Protein AF-A0A7V9NUH6-F1 (afdb_monomer_lite)

Sequence (126 aa):
MVGFDQQVVHYDRDPRFAGESKYSYRKLAQLAIDGVLSFSVVPLRLASLLGLLVSMAAALAVPVVVVLRLAGLYHLTGIASIHILVLVLGGMQLVCLGVIGEYVGRAYEETKRRLVYITLERSPNQ

Foldseek 3Di:
DPPDDDDDDDDDDDDDPDDDDPDDPVNVVVVVVCVCLVPDCVVLVVLVVVVVVVVVVCVVVVVVVVVCVVVVNDDPPCPVVVVVVCVVVVVSVVVSVVSVVVVVVVVVVVVVPPDPDDDDDDDPDD

pLDDT: mean 78.66, std 8.91, range [44.28, 90.75]

Structure (mmCIF, N/CA/C/O backbone):
data_AF-A0A7V9NUH6-F1
#
_entry.id   AF-A0A7V9NUH6-F1
#
loop_
_atom_site.group_PDB
_atom_site.id
_atom_site.type_symbol
_atom_site.label_atom_id
_atom_site.label_alt_id
_atom_site.label_comp_id
_atom_site.label_asym_id
_atom_site.label_entity_id
_atom_site.label_seq_id
_atom_site.pdbx_PDB_ins_code
_atom_site.Cartn_x
_atom_site.Cartn_y
_atom_site.Cartn_z
_atom_site.occupancy
_atom_site.B_iso_or_equiv
_atom_site.auth_seq_id
_atom_site.auth_comp_id
_atom_site.auth_asym_id
_atom_site.auth_atom_id
_atom_site.pdbx_PDB_model_num
ATOM 1 N N . MET A 1 1 ? -22.867 -5.543 12.077 1.00 48.78 1 MET A N 1
ATOM 2 C CA . MET A 1 1 ? -24.331 -5.394 12.251 1.00 48.78 1 MET A CA 1
ATOM 3 C C . MET A 1 1 ? -24.920 -6.775 12.450 1.00 48.78 1 MET A C 1
ATOM 5 O O . MET A 1 1 ? -24.526 -7.672 11.723 1.00 48.78 1 MET A O 1
ATOM 9 N N . VAL A 1 2 ? -25.797 -6.960 13.438 1.00 68.31 2 VAL A N 1
ATOM 10 C CA . VAL A 1 2 ? -26.335 -8.293 13.782 1.00 68.31 2 VAL A CA 1
ATOM 11 C C . VAL A 1 2 ? -27.558 -8.670 12.918 1.00 68.31 2 VAL A C 1
ATOM 13 O O . VAL A 1 2 ? -28.020 -9.797 12.967 1.00 68.31 2 VAL A O 1
ATOM 16 N N . GLY A 1 3 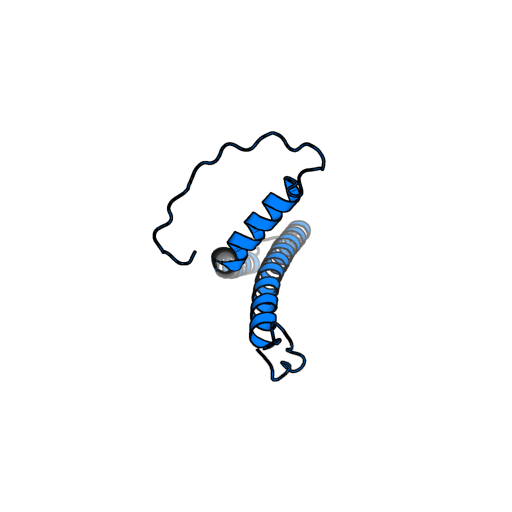? -28.048 -7.746 12.076 1.00 74.12 3 GLY A N 1
ATOM 17 C CA . GLY A 1 3 ? -29.052 -8.022 11.035 1.00 74.12 3 GLY A CA 1
ATOM 18 C C . GLY A 1 3 ? -30.504 -8.127 11.514 1.00 74.12 3 GLY A C 1
ATOM 19 O O . GLY A 1 3 ? -31.379 -8.406 10.706 1.00 74.12 3 GLY A O 1
ATOM 20 N N . PHE A 1 4 ? -30.767 -7.903 12.801 1.00 81.19 4 PHE A N 1
ATOM 21 C CA . PHE A 1 4 ? -32.120 -7.900 13.358 1.00 81.19 4 PHE A CA 1
ATOM 22 C C . PHE A 1 4 ? -32.909 -6.644 12.993 1.00 81.19 4 PHE A C 1
ATOM 24 O O . PHE A 1 4 ? -32.321 -5.605 12.688 1.00 81.19 4 PHE A O 1
ATOM 31 N N . ASP A 1 5 ? -34.235 -6.752 13.082 1.00 79.38 5 ASP A N 1
ATOM 32 C CA . ASP A 1 5 ? -35.145 -5.621 12.936 1.00 79.38 5 ASP A CA 1
ATOM 33 C C . ASP A 1 5 ? -34.875 -4.582 14.034 1.00 79.38 5 ASP A C 1
ATOM 35 O O . ASP A 1 5 ? -34.804 -4.911 15.223 1.00 79.38 5 ASP A O 1
ATOM 39 N N . GLN A 1 6 ? -34.642 -3.337 13.627 1.00 81.31 6 GLN A N 1
ATOM 40 C CA . GLN A 1 6 ? -34.294 -2.239 14.524 1.00 81.31 6 GLN A CA 1
ATOM 41 C C . GLN A 1 6 ? -35.353 -1.154 14.415 1.00 81.31 6 GLN A C 1
ATOM 43 O O . GLN A 1 6 ? -35.524 -0.546 13.361 1.00 81.31 6 GLN A O 1
ATOM 48 N N . GLN A 1 7 ? -36.005 -0.851 15.534 1.00 85.75 7 GLN A N 1
ATOM 49 C CA . GLN A 1 7 ? -36.915 0.280 15.629 1.00 85.75 7 GLN A CA 1
ATOM 50 C C . GLN A 1 7 ? -36.238 1.432 16.373 1.00 85.75 7 GLN A C 1
ATOM 52 O O . GLN A 1 7 ? -35.745 1.272 17.491 1.00 85.75 7 GLN A O 1
ATOM 57 N N . VAL A 1 8 ? -36.205 2.605 15.744 1.00 83.88 8 VAL A N 1
ATOM 58 C CA . VAL A 1 8 ? -35.651 3.822 16.344 1.00 83.88 8 VAL A CA 1
ATOM 59 C C . VAL A 1 8 ? -36.773 4.570 17.052 1.00 83.88 8 VAL A C 1
ATOM 61 O O . VAL A 1 8 ? -37.744 4.984 16.424 1.00 83.88 8 VAL A O 1
ATOM 64 N N . VAL A 1 9 ? -36.634 4.760 18.363 1.00 87.19 9 VAL A N 1
ATOM 65 C CA . VAL A 1 9 ? -37.542 5.608 19.141 1.00 87.19 9 VAL A CA 1
ATOM 66 C C . VAL A 1 9 ? -36.927 6.996 19.242 1.00 87.19 9 VAL A C 1
ATOM 68 O O . VAL A 1 9 ? -35.890 7.187 19.879 1.00 87.19 9 VAL A O 1
ATOM 71 N N . HIS A 1 10 ? -37.559 7.966 18.587 1.00 86.56 10 HIS A N 1
ATOM 72 C CA . HIS A 1 10 ? -37.154 9.360 18.683 1.00 86.56 10 HIS A CA 1
ATOM 73 C C . HIS A 1 10 ? -37.534 9.912 20.057 1.00 86.56 10 HIS A C 1
ATOM 75 O O . HIS A 1 10 ? -38.674 9.793 20.498 1.00 86.56 10 HIS A O 1
ATOM 81 N N . TYR A 1 11 ? -36.558 10.512 20.729 1.00 87.06 11 TYR A N 1
ATOM 82 C CA . TYR A 1 11 ? -36.738 11.183 22.006 1.00 87.06 11 TYR A CA 1
ATOM 83 C C . TYR A 1 11 ? -36.055 12.539 21.918 1.00 87.06 11 TYR A C 1
ATOM 85 O O . TYR A 1 11 ? -34.861 12.607 21.610 1.00 87.06 11 TYR A O 1
ATOM 93 N N . ASP A 1 12 ? -36.820 13.598 22.157 1.00 80.06 12 ASP A N 1
ATOM 94 C CA . ASP A 1 12 ? -36.276 14.944 22.231 1.00 80.06 12 ASP A CA 1
ATOM 95 C C . ASP A 1 12 ? -35.634 15.140 23.607 1.00 80.06 12 ASP A C 1
ATOM 97 O O . ASP A 1 12 ? -36.239 14.842 24.641 1.00 80.06 12 ASP A O 1
ATOM 101 N N . ARG A 1 13 ? -34.364 15.541 23.613 1.00 77.25 13 ARG A N 1
ATOM 102 C CA . ARG A 1 13 ? -33.559 15.682 24.830 1.00 77.25 13 ARG A CA 1
ATOM 103 C C . ARG A 1 13 ? -33.280 17.148 25.060 1.00 77.25 13 ARG A C 1
ATOM 105 O O . ARG A 1 13 ? -32.721 17.799 24.181 1.00 77.25 13 ARG A O 1
ATOM 112 N N . ASP A 1 14 ? -33.545 17.606 26.278 1.00 78.50 14 ASP A N 1
ATOM 113 C CA . ASP A 1 14 ? -33.171 18.952 26.685 1.00 78.50 14 ASP A CA 1
ATOM 114 C C . ASP A 1 14 ? -31.663 19.206 26.487 1.00 78.50 14 ASP A C 1
ATOM 116 O O . ASP A 1 14 ? -30.835 18.293 26.659 1.00 78.50 14 ASP A O 1
ATOM 120 N N . PRO A 1 15 ? -31.278 20.448 26.135 1.00 74.69 15 PRO A N 1
ATOM 121 C CA . PRO A 1 15 ? -29.882 20.841 26.025 1.00 74.69 15 PRO A CA 1
ATOM 122 C C . PRO A 1 15 ? -29.118 20.502 27.308 1.00 74.69 15 PRO A C 1
ATOM 124 O O . PRO A 1 15 ? -29.605 20.693 28.422 1.00 74.69 15 PRO A O 1
ATOM 127 N N . ARG A 1 16 ? -27.892 19.987 27.163 1.00 74.44 16 ARG A N 1
ATOM 128 C CA . ARG A 1 16 ? -27.082 19.577 28.319 1.00 74.44 16 ARG A CA 1
ATOM 129 C C . ARG A 1 16 ? -26.822 20.776 29.228 1.00 74.44 16 ARG A C 1
ATOM 131 O O . ARG A 1 16 ? -26.285 21.781 28.779 1.00 74.44 16 ARG A O 1
ATOM 138 N N . PHE A 1 17 ? -27.124 20.610 30.515 1.00 70.12 17 PHE A N 1
ATOM 139 C CA . PHE A 1 17 ? -26.928 21.638 31.541 1.00 70.12 17 PHE A CA 1
ATOM 140 C C . PHE A 1 17 ? -25.440 21.972 31.777 1.00 70.12 17 PHE A C 1
ATOM 142 O O . PHE A 1 17 ? -25.112 23.083 32.178 1.00 70.12 17 PHE A O 1
ATOM 149 N N . ALA A 1 18 ? -24.532 21.019 31.518 1.00 65.06 18 ALA A N 1
ATOM 150 C CA . ALA A 1 18 ? -23.081 21.201 31.580 1.00 65.06 18 ALA A CA 1
ATOM 151 C C . ALA A 1 18 ? -22.318 20.085 30.831 1.00 65.06 18 ALA A C 1
ATOM 153 O O . ALA A 1 18 ? -22.829 18.977 30.641 1.00 65.06 18 ALA A O 1
ATOM 154 N N . GLY A 1 19 ? -21.058 20.368 30.479 1.00 70.62 19 GLY A N 1
ATOM 155 C CA . GLY A 1 19 ? -20.088 19.413 29.932 1.00 70.62 19 GLY A CA 1
ATOM 156 C C . GLY A 1 19 ? -19.884 19.506 28.417 1.00 70.62 19 GLY A C 1
ATOM 157 O O . GLY A 1 19 ? -20.812 19.775 27.658 1.00 70.62 19 GLY A O 1
ATOM 158 N N . GLU A 1 20 ? -18.659 19.241 27.960 1.00 68.50 20 GLU A N 1
ATOM 159 C CA . GLU A 1 20 ? -18.345 19.216 26.530 1.00 68.50 20 GLU A CA 1
ATOM 160 C C . GLU A 1 20 ? -18.751 17.897 25.860 1.00 68.50 20 GLU A C 1
ATOM 162 O O . GLU A 1 20 ? -18.848 16.832 26.483 1.00 68.50 20 GLU A O 1
ATOM 167 N N . SER A 1 21 ? -18.987 17.949 24.547 1.00 68.19 21 SER A N 1
ATOM 168 C CA . SER A 1 21 ? -19.235 16.744 23.761 1.00 68.19 21 SER A CA 1
ATOM 169 C C . SER A 1 21 ? -18.055 15.776 23.867 1.00 68.19 21 SER A C 1
ATOM 171 O O . SER A 1 21 ? -16.955 16.055 23.398 1.00 68.19 21 SER A O 1
ATOM 173 N N . LYS A 1 22 ? -18.300 14.567 24.394 1.00 65.88 22 LYS A N 1
ATOM 174 C CA . LYS A 1 22 ? -17.324 13.463 24.332 1.00 65.88 22 LYS A CA 1
ATOM 175 C C . LYS A 1 22 ? -16.969 13.061 22.892 1.00 65.88 22 LYS A C 1
ATOM 177 O O . LYS A 1 22 ? -15.929 12.429 22.692 1.00 65.88 22 LYS A O 1
ATOM 182 N N . TYR A 1 23 ? -17.794 13.442 21.914 1.00 63.59 23 TYR A N 1
ATOM 183 C CA . TYR A 1 23 ? -17.609 13.197 20.488 1.00 63.59 23 TYR A CA 1
ATOM 184 C C . TYR A 1 23 ? -17.105 14.464 19.795 1.00 63.59 23 TYR A C 1
ATOM 186 O O . TYR A 1 23 ? -17.880 15.323 19.380 1.00 63.59 23 TYR A O 1
ATOM 194 N N . SER A 1 24 ? -15.783 14.566 19.682 1.00 79.56 24 SER A N 1
ATOM 195 C CA . SER A 1 24 ? -15.126 15.475 18.741 1.00 79.56 24 SER A CA 1
ATOM 196 C C . SER A 1 24 ? -15.221 14.892 17.328 1.00 79.56 24 SER A C 1
ATOM 198 O O . SER A 1 24 ? -15.178 13.670 17.169 1.00 79.56 24 SER A O 1
ATOM 200 N N . TYR A 1 25 ? -15.254 15.745 16.301 1.00 78.50 25 TYR A N 1
ATOM 201 C CA . TYR A 1 25 ? -15.155 15.328 14.896 1.00 78.50 25 TYR A CA 1
ATOM 202 C C . TYR A 1 25 ? -13.989 14.356 14.639 1.00 78.50 25 TYR A C 1
ATOM 204 O O . TYR A 1 25 ? -14.148 13.397 13.890 1.00 78.50 25 TYR A O 1
ATOM 212 N N . ARG A 1 26 ? -12.849 14.525 15.330 1.00 78.94 26 ARG A N 1
ATOM 213 C CA . ARG A 1 26 ? -11.708 13.592 15.239 1.00 78.94 26 ARG A CA 1
ATOM 214 C C . ARG A 1 26 ? -12.042 12.193 15.762 1.00 78.94 26 ARG A C 1
ATOM 216 O O . ARG A 1 26 ? -11.698 11.209 15.122 1.00 78.94 26 ARG A O 1
ATOM 223 N N . LYS A 1 27 ? -12.748 12.102 16.894 1.00 76.81 27 LYS A N 1
ATOM 224 C CA . LYS A 1 27 ? -13.175 10.819 17.479 1.00 76.81 27 LYS A CA 1
ATOM 225 C C . LYS A 1 27 ? -14.230 10.127 16.619 1.00 76.81 27 LYS A C 1
ATOM 227 O O . LYS A 1 27 ? -14.212 8.909 16.515 1.00 76.81 27 LYS A O 1
ATOM 232 N N . LEU A 1 28 ? -15.118 10.896 15.985 1.00 81.81 28 LEU A N 1
ATOM 233 C CA . LEU A 1 28 ? -16.096 10.365 15.032 1.00 81.81 28 LEU A CA 1
ATOM 234 C C . LEU A 1 28 ? -15.418 9.815 13.770 1.00 81.81 28 LEU A C 1
ATOM 236 O O . LEU A 1 28 ? -15.759 8.721 13.332 1.00 81.81 28 LEU A O 1
ATOM 240 N N . ALA A 1 29 ? -14.426 10.526 13.223 1.00 79.81 29 ALA A N 1
ATOM 241 C CA . ALA A 1 29 ? -13.650 10.047 12.078 1.00 79.81 29 ALA A CA 1
ATOM 242 C C . ALA A 1 29 ? -12.871 8.766 12.413 1.00 79.81 29 ALA A C 1
ATOM 244 O O . ALA A 1 29 ? -12.890 7.812 11.640 1.00 79.81 29 ALA A O 1
ATOM 245 N N . GLN A 1 30 ? -12.246 8.716 13.590 1.00 80.69 30 GLN A N 1
ATOM 246 C CA . GLN A 1 30 ? -11.530 7.531 14.057 1.00 80.69 30 GLN A CA 1
ATOM 247 C C . GLN A 1 30 ? -12.474 6.332 14.240 1.00 80.69 30 GLN A C 1
ATOM 249 O O . GLN A 1 30 ? -12.170 5.247 13.759 1.00 80.69 30 GLN A O 1
ATOM 254 N N . LEU A 1 31 ? -13.666 6.550 14.809 1.00 78.94 31 LEU A N 1
ATOM 255 C CA . LEU A 1 31 ? -14.701 5.519 14.936 1.00 78.94 31 LEU A CA 1
ATOM 256 C C . LEU A 1 31 ? -15.179 4.992 13.572 1.00 78.94 31 LEU A C 1
ATOM 258 O O . LEU A 1 31 ? -15.425 3.796 13.424 1.00 78.94 31 LEU A O 1
ATOM 262 N N . ALA A 1 32 ? -15.306 5.865 12.570 1.00 77.88 32 ALA A N 1
ATOM 263 C CA . ALA A 1 32 ? -15.683 5.464 11.217 1.00 77.88 32 ALA A CA 1
ATOM 264 C C . ALA A 1 32 ? -14.585 4.628 10.540 1.00 77.88 32 ALA A C 1
ATOM 266 O O . ALA A 1 32 ? -14.890 3.597 9.941 1.00 77.88 32 ALA A O 1
ATOM 267 N N . ILE A 1 33 ? -13.317 5.036 10.676 1.00 74.44 33 ILE A N 1
ATOM 268 C CA . ILE A 1 33 ? -12.160 4.282 10.170 1.00 74.44 33 ILE A CA 1
ATOM 269 C C . ILE A 1 33 ? -12.100 2.907 10.844 1.00 74.44 33 ILE A C 1
ATOM 271 O O . ILE A 1 33 ? -12.046 1.894 10.148 1.00 74.44 33 ILE A O 1
ATOM 275 N N . ASP A 1 34 ? -12.218 2.850 12.171 1.00 73.31 34 ASP A N 1
ATOM 276 C CA . ASP A 1 34 ? -12.245 1.590 12.920 1.00 73.31 34 ASP A CA 1
ATOM 277 C C . ASP A 1 34 ? -13.414 0.693 12.506 1.00 73.31 34 ASP A C 1
ATOM 279 O O . ASP A 1 34 ? -13.252 -0.524 12.415 1.00 73.31 34 ASP A O 1
ATOM 283 N N . GLY A 1 35 ? -14.580 1.274 12.210 1.00 71.44 35 GLY A N 1
ATOM 284 C CA . GLY A 1 35 ? -15.735 0.551 11.683 1.00 71.44 35 GLY A CA 1
ATOM 285 C C . GLY A 1 35 ? -15.468 -0.069 10.308 1.00 71.44 35 GLY A C 1
ATOM 286 O O . GLY A 1 35 ? -15.727 -1.256 10.109 1.00 71.44 35 GLY A O 1
ATOM 287 N N . VAL A 1 36 ? -14.907 0.697 9.368 1.00 71.62 36 VAL A N 1
ATOM 288 C CA . VAL A 1 36 ? -14.572 0.192 8.024 1.00 71.62 36 VAL A CA 1
ATOM 289 C C . VAL A 1 36 ? -13.496 -0.893 8.101 1.00 71.62 36 VAL A C 1
ATOM 291 O O . VAL A 1 36 ? -13.631 -1.931 7.456 1.00 71.62 36 VAL A O 1
ATOM 294 N N . LEU A 1 37 ? -12.459 -0.700 8.917 1.00 70.25 37 LEU A N 1
ATOM 295 C CA . LEU A 1 37 ? -11.364 -1.661 9.063 1.00 70.25 37 LEU A CA 1
ATOM 296 C C . LEU A 1 37 ? -11.787 -2.935 9.818 1.00 70.25 37 LEU A C 1
ATOM 298 O O . LEU A 1 37 ? -11.352 -4.026 9.455 1.00 70.25 37 LEU A O 1
ATOM 302 N N . SER A 1 38 ? -12.656 -2.830 10.834 1.00 64.88 38 SER A N 1
ATOM 303 C CA . SER A 1 38 ? -13.130 -3.985 11.624 1.00 64.88 38 SER A CA 1
ATOM 304 C C . SER A 1 38 ? -14.102 -4.877 10.867 1.00 64.88 38 SER A C 1
ATOM 306 O O . SER A 1 38 ? -14.099 -6.087 11.067 1.00 64.88 38 SER A O 1
ATOM 308 N N . PHE A 1 39 ? -14.960 -4.296 10.026 1.00 62.62 39 PHE A N 1
ATOM 309 C CA . PHE A 1 39 ? -16.046 -5.038 9.383 1.00 62.62 39 PHE A CA 1
ATOM 310 C C . PHE A 1 39 ? -15.806 -5.317 7.897 1.00 62.62 39 PHE A C 1
ATOM 312 O O . PHE A 1 39 ? -16.686 -5.866 7.235 1.00 62.62 39 PHE A O 1
ATOM 319 N N . SER A 1 40 ? -14.658 -4.936 7.327 1.00 68.12 40 SER A N 1
ATOM 320 C CA . SER A 1 40 ? -14.388 -5.146 5.902 1.00 68.12 40 SER A CA 1
ATOM 321 C C . SER A 1 40 ? -12.936 -5.509 5.607 1.00 68.12 40 SER A C 1
ATOM 323 O O . SER A 1 40 ? -12.003 -4.868 6.066 1.00 68.12 40 SER A O 1
ATOM 325 N N . VAL A 1 41 ? -12.752 -6.499 4.730 1.00 73.44 41 VAL A N 1
ATOM 326 C CA . VAL A 1 41 ? -11.469 -6.864 4.087 1.00 73.44 41 VAL A CA 1
ATOM 327 C C . VAL A 1 41 ? -11.190 -6.048 2.814 1.00 73.44 41 VAL A C 1
ATOM 329 O O . VAL A 1 41 ? -10.279 -6.349 2.046 1.00 73.44 41 VAL A O 1
ATOM 332 N N . VAL A 1 42 ? -12.000 -5.017 2.560 1.00 78.00 42 VAL A N 1
ATOM 333 C CA . VAL A 1 42 ? -11.924 -4.155 1.371 1.00 78.00 42 VAL A CA 1
ATOM 334 C C . VAL A 1 42 ? -10.568 -3.437 1.241 1.00 78.00 42 VAL A C 1
ATOM 336 O O . VAL A 1 42 ? -9.978 -3.543 0.165 1.00 78.00 42 VAL A O 1
ATOM 339 N N . PRO A 1 43 ? -10.016 -2.780 2.285 1.00 75.12 43 PRO A N 1
ATOM 340 C CA . PRO A 1 43 ? -8.695 -2.146 2.208 1.00 75.12 43 PRO A CA 1
ATOM 341 C C . PRO A 1 43 ? -7.585 -3.136 1.851 1.00 75.12 43 PRO A C 1
ATOM 343 O O . PRO A 1 43 ? -6.748 -2.852 0.996 1.00 75.12 43 PRO A O 1
ATOM 346 N N . LEU A 1 44 ? -7.615 -4.324 2.461 1.00 79.69 44 LEU A N 1
ATOM 347 C CA . LEU A 1 44 ? -6.651 -5.387 2.188 1.00 79.69 44 LEU A CA 1
ATOM 348 C C . LEU A 1 44 ? -6.734 -5.853 0.727 1.00 79.69 44 LEU A C 1
ATOM 350 O O . LEU A 1 44 ? -5.715 -5.924 0.044 1.00 79.69 44 LEU A O 1
ATOM 354 N N . ARG A 1 45 ? -7.950 -6.098 0.217 1.00 82.06 45 ARG A N 1
ATOM 355 C CA . ARG A 1 45 ? -8.172 -6.472 -1.191 1.00 82.06 45 ARG A CA 1
ATOM 356 C C . ARG A 1 45 ? -7.717 -5.392 -2.168 1.00 82.06 45 ARG A C 1
ATOM 358 O O . ARG A 1 45 ? -7.133 -5.733 -3.193 1.00 82.06 45 ARG A O 1
ATOM 365 N N . LEU A 1 46 ? -7.965 -4.116 -1.867 1.00 83.25 46 LEU A N 1
ATOM 366 C CA . LEU A 1 46 ? -7.510 -2.998 -2.696 1.00 83.25 46 LEU A CA 1
ATOM 367 C C . LEU A 1 46 ? -5.983 -2.940 -2.759 1.00 83.25 46 LEU A C 1
ATOM 369 O O . LEU A 1 46 ? -5.431 -2.854 -3.854 1.00 83.25 46 LEU A O 1
ATOM 373 N N . ALA A 1 47 ? -5.302 -3.057 -1.616 1.00 84.19 47 ALA A N 1
ATOM 374 C CA . ALA A 1 47 ? -3.841 -3.094 -1.566 1.00 84.19 47 ALA A CA 1
ATOM 375 C C . ALA A 1 47 ? -3.274 -4.264 -2.395 1.00 84.19 47 ALA A C 1
ATOM 377 O O . ALA A 1 47 ? -2.364 -4.067 -3.201 1.00 84.19 47 ALA A O 1
ATOM 378 N N . SER A 1 48 ? -3.856 -5.464 -2.273 1.00 82.31 48 SER A N 1
ATOM 379 C CA . SER A 1 48 ? -3.448 -6.629 -3.069 1.00 82.31 48 SER A CA 1
ATOM 380 C C . SER A 1 48 ? -3.697 -6.449 -4.570 1.00 82.31 48 SER A C 1
ATOM 382 O O . SER A 1 48 ? -2.829 -6.787 -5.374 1.00 82.31 48 SER A O 1
ATOM 384 N N . LEU A 1 49 ? -4.851 -5.900 -4.966 1.00 87.56 49 LEU A N 1
ATOM 385 C CA . LEU A 1 49 ? -5.180 -5.655 -6.374 1.00 87.56 49 LEU A CA 1
ATOM 386 C C . LEU A 1 49 ? -4.243 -4.615 -6.996 1.00 87.56 49 LEU A C 1
ATOM 388 O O . LEU A 1 49 ? -3.740 -4.824 -8.098 1.00 87.56 49 LEU A O 1
ATOM 392 N N . LEU A 1 50 ? -3.971 -3.519 -6.282 1.00 86.25 50 LEU A N 1
ATOM 393 C CA . LEU A 1 50 ? -3.026 -2.497 -6.729 1.00 86.25 50 LEU A CA 1
ATOM 394 C C . LEU A 1 50 ? -1.620 -3.083 -6.896 1.00 86.25 50 LEU A C 1
ATOM 396 O O . LEU A 1 50 ? -0.980 -2.849 -7.920 1.00 86.25 50 LEU A O 1
ATOM 400 N N . GLY A 1 51 ? -1.161 -3.892 -5.935 1.00 85.19 51 GLY A N 1
ATOM 401 C CA . GLY A 1 51 ? 0.118 -4.595 -6.037 1.00 85.19 51 GLY A CA 1
ATOM 402 C C . GLY A 1 51 ? 0.193 -5.519 -7.257 1.00 85.19 51 GLY A C 1
ATOM 403 O O . GLY A 1 51 ? 1.194 -5.509 -7.974 1.00 85.19 51 GLY A O 1
ATOM 404 N N . LEU A 1 52 ? -0.881 -6.262 -7.541 1.00 87.56 52 LEU A N 1
ATOM 405 C CA . LEU A 1 52 ? -0.963 -7.141 -8.710 1.00 87.56 52 LEU A CA 1
ATOM 406 C C . LEU A 1 52 ? -0.896 -6.356 -10.027 1.00 87.56 52 LEU A C 1
ATOM 408 O O . LEU A 1 52 ? -0.139 -6.729 -10.922 1.00 87.56 52 LEU A O 1
ATOM 412 N N . LEU A 1 53 ? -1.643 -5.253 -10.141 1.00 90.75 53 LEU A N 1
ATOM 413 C CA . LEU A 1 53 ? -1.639 -4.404 -11.337 1.00 90.75 53 LEU A CA 1
ATOM 414 C C . LEU A 1 53 ? -0.252 -3.810 -11.605 1.00 90.75 53 LEU A C 1
ATOM 416 O O . LEU A 1 53 ? 0.232 -3.858 -12.736 1.00 90.75 53 LEU A O 1
ATOM 420 N N . VAL A 1 54 ? 0.410 -3.300 -10.563 1.00 88.56 54 VAL A N 1
ATOM 421 C CA . VAL A 1 54 ? 1.769 -2.749 -10.673 1.00 88.56 54 VAL A CA 1
ATOM 422 C C . VAL A 1 54 ? 2.777 -3.836 -11.045 1.00 88.56 54 VAL A C 1
ATOM 424 O O . VAL A 1 54 ? 3.621 -3.613 -11.912 1.00 88.56 54 VAL A O 1
ATOM 427 N N . SER A 1 55 ? 2.674 -5.027 -10.450 1.00 85.44 55 SER A N 1
ATOM 428 C CA . SER A 1 55 ? 3.541 -6.161 -10.785 1.00 85.44 55 SER A CA 1
ATOM 429 C C . SER A 1 55 ? 3.368 -6.604 -12.239 1.00 85.44 55 SER A C 1
ATOM 431 O O . SER A 1 55 ? 4.362 -6.819 -12.931 1.00 85.44 55 SER A O 1
ATOM 433 N N . MET A 1 56 ? 2.130 -6.666 -12.734 1.00 90.62 56 MET A N 1
ATOM 434 C CA . MET A 1 56 ? 1.842 -7.036 -14.120 1.00 90.62 56 MET A CA 1
ATOM 435 C C . MET A 1 56 ? 2.360 -5.984 -15.110 1.00 90.62 56 MET A C 1
ATOM 437 O O . MET A 1 56 ? 2.969 -6.334 -16.121 1.00 90.62 56 MET A O 1
ATOM 441 N N . ALA A 1 57 ? 2.201 -4.694 -14.796 1.00 89.25 57 ALA A N 1
ATOM 442 C CA . ALA A 1 57 ? 2.772 -3.609 -15.593 1.00 89.25 57 ALA A CA 1
ATOM 443 C C . ALA A 1 57 ? 4.310 -3.675 -15.627 1.00 89.25 57 ALA A C 1
ATOM 445 O O . ALA A 1 57 ? 4.911 -3.553 -16.695 1.00 89.25 57 ALA A O 1
ATOM 446 N N . ALA A 1 58 ? 4.951 -3.933 -14.483 1.00 87.00 58 ALA A N 1
ATOM 447 C CA . ALA A 1 58 ? 6.399 -4.106 -14.406 1.00 87.00 58 ALA A CA 1
ATOM 448 C C . ALA A 1 58 ? 6.878 -5.333 -15.204 1.00 87.00 58 ALA A C 1
ATOM 450 O O . ALA A 1 58 ? 7.864 -5.238 -15.933 1.00 87.00 58 ALA A O 1
ATOM 451 N N . ALA A 1 59 ? 6.157 -6.456 -15.130 1.00 87.56 59 ALA A N 1
ATOM 452 C CA . ALA A 1 59 ? 6.478 -7.679 -15.865 1.00 87.56 59 ALA A CA 1
ATOM 453 C C . ALA A 1 59 ? 6.452 -7.486 -17.392 1.00 87.56 59 ALA A C 1
ATOM 455 O O . ALA A 1 59 ? 7.247 -8.106 -18.092 1.00 87.56 59 ALA A O 1
ATOM 456 N N . LEU A 1 60 ? 5.587 -6.603 -17.905 1.00 90.75 60 LEU A N 1
ATOM 457 C CA . LEU A 1 60 ? 5.553 -6.227 -19.324 1.00 90.75 60 LEU A CA 1
ATOM 458 C C . LEU A 1 60 ? 6.621 -5.182 -19.681 1.00 90.75 60 LEU A C 1
ATOM 460 O O . LEU A 1 60 ? 7.233 -5.260 -20.745 1.00 90.75 60 LEU A O 1
ATOM 464 N N . ALA A 1 61 ? 6.872 -4.212 -18.800 1.00 86.19 61 ALA A N 1
ATOM 465 C CA . ALA A 1 61 ? 7.829 -3.136 -19.050 1.00 86.19 61 ALA A CA 1
ATOM 466 C C . ALA A 1 61 ? 9.289 -3.623 -19.072 1.00 86.19 61 ALA A C 1
ATOM 468 O O . ALA A 1 61 ? 10.072 -3.178 -19.911 1.00 86.19 61 ALA A O 1
ATOM 469 N N . VAL A 1 62 ? 9.665 -4.549 -18.184 1.00 84.62 62 VAL A N 1
ATOM 470 C CA . VAL A 1 62 ? 11.037 -5.083 -18.084 1.00 84.62 62 VAL A CA 1
ATOM 471 C C . VAL A 1 62 ? 11.556 -5.661 -19.412 1.00 84.62 62 VAL A C 1
ATOM 473 O O . VAL A 1 62 ? 12.601 -5.193 -19.867 1.00 84.62 62 VAL A O 1
ATOM 476 N N . PRO A 1 63 ? 10.882 -6.619 -20.081 1.00 88.69 63 PRO A N 1
ATOM 477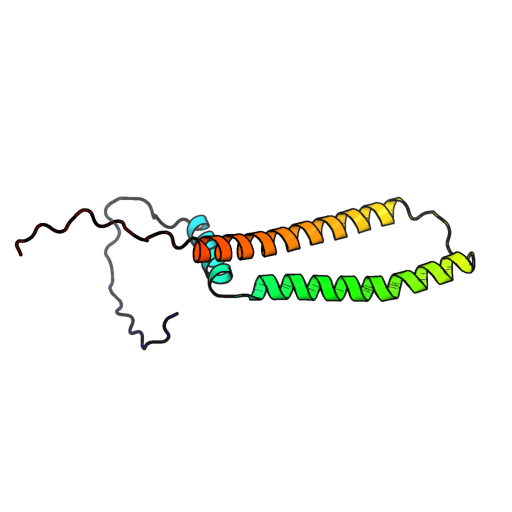 C CA . PRO A 1 63 ? 11.376 -7.176 -21.339 1.00 88.69 63 PRO A CA 1
ATOM 478 C C . PRO A 1 63 ? 11.458 -6.125 -22.451 1.00 88.69 63 PRO A C 1
ATOM 480 O O . PRO A 1 63 ? 12.422 -6.133 -23.214 1.00 88.69 63 PRO A O 1
ATOM 483 N N . VAL A 1 64 ? 10.519 -5.174 -22.505 1.00 87.56 64 VAL A N 1
ATOM 484 C CA . VAL A 1 64 ? 10.562 -4.060 -23.468 1.00 87.56 64 VAL A CA 1
ATOM 485 C C . VAL A 1 64 ? 11.826 -3.220 -23.271 1.00 87.56 64 VAL A C 1
ATOM 487 O O . VAL A 1 64 ? 12.567 -2.988 -24.228 1.00 87.56 64 VAL A O 1
ATOM 490 N N . VAL A 1 65 ? 12.126 -2.822 -22.030 1.00 84.56 65 VAL A N 1
ATOM 491 C CA . VAL A 1 65 ? 13.335 -2.045 -21.707 1.00 84.56 65 VAL A CA 1
ATOM 492 C C . VAL A 1 65 ? 14.610 -2.843 -21.996 1.00 84.56 65 VAL A C 1
ATOM 494 O O . VAL A 1 65 ? 15.577 -2.281 -22.511 1.00 84.56 65 VAL A O 1
ATOM 497 N N . VAL A 1 66 ? 14.623 -4.149 -21.711 1.00 85.25 66 VAL A N 1
ATOM 498 C CA . VAL A 1 66 ? 15.766 -5.026 -22.017 1.00 85.25 66 VAL A CA 1
ATOM 499 C C . VAL A 1 66 ? 16.030 -5.080 -23.523 1.00 85.25 66 VAL A C 1
ATOM 501 O O . VAL A 1 66 ? 17.171 -4.888 -23.941 1.00 85.25 66 VAL A O 1
ATOM 504 N N . VAL A 1 67 ? 14.995 -5.269 -24.346 1.00 88.06 67 VAL A N 1
ATOM 505 C CA . VAL A 1 67 ? 15.124 -5.308 -25.814 1.00 88.06 67 VAL A CA 1
ATOM 506 C C . VAL A 1 67 ? 15.615 -3.966 -26.365 1.00 88.06 67 VAL A C 1
ATOM 508 O O . VAL A 1 67 ? 16.565 -3.938 -27.146 1.00 88.06 67 VAL A O 1
ATOM 511 N N . LEU A 1 68 ? 15.036 -2.849 -25.910 1.00 85.62 68 LEU A N 1
ATOM 512 C CA . LEU A 1 68 ? 15.468 -1.493 -26.282 1.00 85.62 68 LEU A CA 1
ATOM 513 C C . LEU A 1 68 ? 16.940 -1.237 -25.939 1.00 85.62 68 LEU A C 1
ATOM 515 O O . LEU A 1 68 ? 17.660 -0.592 -26.705 1.00 85.62 68 LEU A O 1
ATOM 519 N N . ARG A 1 69 ? 17.396 -1.761 -24.796 1.00 81.81 69 ARG A N 1
ATOM 520 C CA . ARG A 1 69 ? 18.786 -1.629 -24.362 1.00 81.81 69 ARG A CA 1
ATOM 521 C C . ARG A 1 69 ? 19.743 -2.490 -25.185 1.00 81.81 69 ARG A C 1
ATOM 523 O O . ARG A 1 69 ? 20.817 -2.007 -25.526 1.00 81.81 69 ARG A O 1
ATOM 530 N N . LEU A 1 70 ? 19.361 -3.721 -25.532 1.00 84.31 70 LEU A N 1
ATOM 531 C CA . LEU A 1 70 ? 20.156 -4.598 -26.404 1.00 84.31 70 LEU A CA 1
ATOM 532 C C . LEU A 1 70 ? 20.256 -4.060 -27.839 1.00 84.31 70 LEU A C 1
ATOM 534 O O . LEU A 1 70 ? 21.292 -4.218 -28.475 1.00 84.31 70 LEU A O 1
ATOM 538 N N . ALA A 1 71 ? 19.219 -3.373 -28.324 1.00 87.25 71 ALA A N 1
ATOM 539 C CA . ALA A 1 71 ? 19.211 -2.716 -29.631 1.00 87.25 71 ALA A CA 1
ATOM 540 C C . ALA A 1 71 ? 20.054 -1.423 -29.689 1.00 87.25 71 ALA A C 1
ATOM 542 O O . ALA A 1 71 ? 20.135 -0.795 -30.741 1.00 87.25 71 ALA A O 1
ATOM 543 N N . GLY A 1 72 ? 20.654 -0.987 -28.573 1.00 80.25 72 GLY A N 1
ATOM 544 C CA . GLY A 1 72 ? 21.456 0.242 -28.512 1.00 80.25 72 GLY A CA 1
ATOM 545 C C . GLY A 1 72 ? 20.648 1.542 -28.629 1.00 80.25 72 GLY A C 1
ATOM 546 O O . GLY A 1 72 ? 21.239 2.614 -28.713 1.00 80.25 72 GLY A O 1
ATOM 547 N N . LEU A 1 73 ? 19.312 1.468 -28.599 1.00 72.25 73 LEU A N 1
ATOM 548 C CA . LEU A 1 73 ? 18.395 2.602 -28.790 1.00 72.25 73 LEU A CA 1
ATOM 549 C C . LEU A 1 73 ? 18.120 3.398 -27.501 1.00 72.25 73 LEU A C 1
ATOM 551 O O . LEU A 1 73 ? 17.381 4.379 -27.531 1.00 72.25 73 LEU A O 1
ATOM 555 N N . TYR A 1 74 ? 18.680 2.979 -26.361 1.00 66.94 74 TYR A N 1
ATOM 556 C CA . TYR A 1 74 ? 18.378 3.555 -25.050 1.00 66.94 74 TYR A CA 1
ATOM 557 C C . TYR A 1 74 ? 19.652 3.987 -24.310 1.00 66.94 74 TYR A C 1
ATOM 559 O O . TYR A 1 74 ? 20.456 3.153 -23.886 1.00 66.94 74 TYR A O 1
ATOM 567 N N . HIS A 1 75 ? 19.834 5.298 -24.132 1.00 65.44 75 HIS A N 1
ATOM 568 C CA . HIS A 1 75 ? 20.972 5.876 -23.415 1.00 65.44 75 HIS A CA 1
ATOM 569 C C . HIS A 1 75 ? 20.684 6.076 -21.915 1.00 65.44 75 HIS A C 1
ATOM 571 O O . HIS A 1 75 ? 19.558 6.316 -21.489 1.00 65.44 75 HIS A O 1
ATOM 577 N N . LEU A 1 76 ? 21.737 5.946 -21.102 1.00 61.12 76 LEU A N 1
ATOM 578 C CA . LEU A 1 76 ? 21.752 5.868 -19.631 1.00 61.12 76 LEU A CA 1
ATOM 579 C C . LEU A 1 76 ? 21.432 7.191 -18.893 1.00 61.12 76 LEU A C 1
ATOM 581 O O . LEU A 1 76 ? 21.945 7.439 -17.806 1.00 61.12 76 LEU A O 1
ATOM 585 N N . THR A 1 77 ? 20.561 8.044 -19.425 1.00 65.94 77 THR A N 1
ATOM 586 C CA . THR A 1 77 ? 20.167 9.334 -18.817 1.00 65.94 77 THR A CA 1
ATOM 587 C C . THR A 1 77 ? 19.012 9.224 -17.805 1.00 65.94 77 THR A C 1
ATOM 589 O O . THR A 1 77 ? 18.395 10.219 -17.444 1.00 65.94 77 THR A O 1
ATOM 592 N N . GLY A 1 78 ? 18.714 8.016 -17.309 1.00 71.69 78 GLY A N 1
ATOM 593 C CA . GLY A 1 78 ? 17.525 7.721 -16.493 1.00 71.69 78 GLY A CA 1
ATOM 594 C C . GLY A 1 78 ? 17.721 7.660 -14.973 1.00 71.69 78 GLY A C 1
ATOM 595 O O . GLY A 1 78 ? 16.802 7.234 -14.279 1.00 71.69 78 GLY A O 1
ATOM 596 N N . ILE A 1 79 ? 18.883 8.036 -14.424 1.00 76.56 79 ILE A N 1
ATOM 597 C CA . ILE A 1 79 ? 19.197 7.828 -12.992 1.00 76.56 79 ILE A CA 1
ATOM 598 C C . ILE A 1 79 ? 18.177 8.527 -12.076 1.00 76.56 79 ILE A C 1
ATOM 600 O O . ILE A 1 79 ? 17.727 7.932 -11.098 1.00 76.56 79 ILE A O 1
ATOM 604 N N . ALA A 1 80 ? 17.761 9.754 -12.402 1.00 77.88 80 ALA A N 1
ATOM 605 C CA . ALA A 1 80 ? 16.745 10.475 -11.632 1.00 77.88 80 ALA A CA 1
ATOM 606 C C . ALA A 1 80 ? 15.371 9.782 -11.700 1.00 77.88 80 ALA A C 1
ATOM 608 O O . ALA A 1 80 ? 14.725 9.575 -10.675 1.00 77.88 80 ALA A O 1
ATOM 609 N N . SER A 1 81 ? 14.951 9.351 -12.89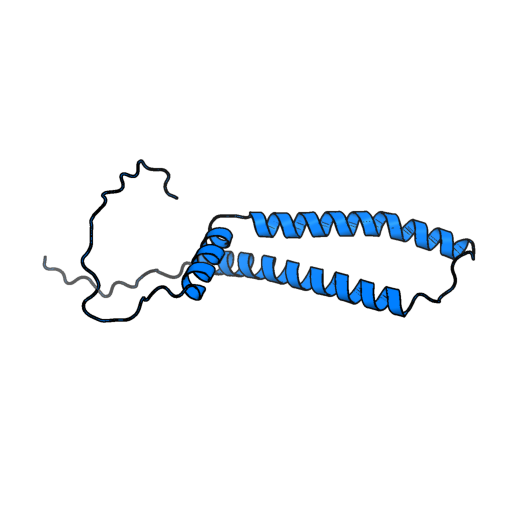3 1.00 82.00 81 SER A N 1
ATOM 610 C CA . SER A 1 81 ? 13.681 8.647 -13.104 1.00 82.00 81 SER A CA 1
ATOM 611 C C . SER A 1 81 ? 13.630 7.309 -12.365 1.00 82.00 81 SER A C 1
ATOM 613 O O . SER A 1 81 ? 12.595 6.966 -11.797 1.00 82.00 81 SER A O 1
ATOM 615 N N . ILE A 1 82 ? 14.749 6.577 -12.316 1.00 85.12 82 ILE A N 1
ATOM 616 C CA . ILE A 1 82 ? 14.861 5.316 -11.572 1.00 85.12 82 ILE A CA 1
ATOM 617 C C . ILE A 1 82 ? 14.711 5.565 -10.069 1.00 85.12 82 ILE A C 1
ATOM 619 O O . ILE A 1 82 ? 13.944 4.859 -9.421 1.00 85.12 82 ILE A O 1
ATOM 623 N N . HIS A 1 83 ? 15.379 6.581 -9.512 1.00 84.19 83 HIS A N 1
ATOM 624 C CA . HIS A 1 83 ? 15.241 6.907 -8.088 1.00 84.19 83 HIS A CA 1
ATOM 625 C C . HIS A 1 83 ? 13.805 7.290 -7.722 1.00 84.19 83 HIS A C 1
ATOM 627 O O . HIS A 1 83 ? 13.282 6.793 -6.727 1.00 84.19 83 HIS A O 1
ATOM 633 N N . ILE A 1 84 ? 13.153 8.126 -8.536 1.00 84.88 84 ILE A N 1
ATOM 634 C CA . ILE A 1 84 ? 11.753 8.515 -8.319 1.00 84.88 84 ILE A CA 1
ATOM 635 C C . ILE A 1 84 ? 10.849 7.278 -8.356 1.00 84.88 84 ILE A C 1
ATOM 637 O O . ILE A 1 84 ? 10.029 7.095 -7.458 1.00 84.88 84 ILE A O 1
ATOM 641 N N . LEU A 1 85 ? 11.028 6.401 -9.347 1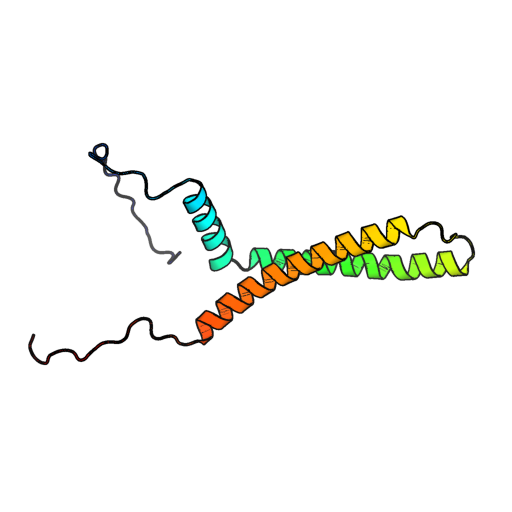.00 87.31 85 LEU A N 1
ATOM 642 C CA . LEU A 1 85 ? 10.254 5.166 -9.462 1.00 87.31 85 LEU A CA 1
ATOM 643 C C . LEU A 1 85 ? 10.447 4.262 -8.238 1.00 87.31 85 LEU A C 1
ATOM 645 O O . LEU A 1 85 ? 9.467 3.762 -7.689 1.00 87.31 85 LEU A O 1
ATOM 649 N N . VAL A 1 86 ? 11.688 4.084 -7.781 1.00 89.94 86 VAL A N 1
ATOM 650 C CA . VAL A 1 86 ? 12.002 3.277 -6.593 1.00 89.94 86 VAL A CA 1
ATOM 651 C C . VAL A 1 86 ? 11.379 3.879 -5.334 1.00 89.94 86 VAL A C 1
ATOM 653 O O . VAL A 1 86 ? 10.798 3.135 -4.550 1.00 89.94 86 VAL A O 1
ATOM 656 N N . LEU A 1 87 ? 11.433 5.203 -5.145 1.00 89.75 87 LEU A N 1
ATOM 657 C CA . LEU A 1 87 ? 10.788 5.861 -4.002 1.00 89.75 87 LEU A CA 1
ATOM 658 C C . LEU A 1 87 ? 9.269 5.669 -4.016 1.00 89.75 87 LEU A C 1
ATOM 660 O O . LEU A 1 87 ? 8.683 5.360 -2.980 1.00 89.75 87 LEU A O 1
ATOM 664 N N . VAL A 1 88 ? 8.632 5.834 -5.177 1.00 86.56 88 VAL A N 1
ATOM 665 C CA . VAL A 1 88 ? 7.179 5.667 -5.319 1.00 86.56 88 VAL A CA 1
ATOM 666 C C . VAL A 1 88 ? 6.773 4.219 -5.047 1.00 86.56 88 VAL A C 1
ATOM 668 O O . VAL A 1 88 ? 5.858 3.977 -4.259 1.00 86.56 88 VAL A O 1
ATOM 671 N N . LEU A 1 89 ? 7.476 3.252 -5.642 1.00 88.38 89 LEU A N 1
ATOM 672 C CA . LEU A 1 89 ? 7.214 1.829 -5.418 1.00 88.38 89 LEU A CA 1
ATOM 673 C C . LEU A 1 89 ? 7.482 1.424 -3.963 1.00 88.38 89 LEU A C 1
ATOM 675 O O . LEU A 1 89 ? 6.667 0.717 -3.372 1.00 88.38 89 LEU A O 1
ATOM 679 N N . GLY A 1 90 ? 8.566 1.914 -3.360 1.00 88.75 90 GLY A N 1
ATOM 680 C CA . GLY A 1 90 ? 8.896 1.661 -1.958 1.00 88.75 90 GLY A CA 1
ATOM 681 C C . GLY A 1 90 ? 7.866 2.257 -0.997 1.00 88.75 90 GLY A C 1
ATOM 682 O O . GLY A 1 90 ? 7.415 1.580 -0.074 1.00 88.75 90 GLY A O 1
ATOM 683 N N . GLY A 1 91 ? 7.414 3.489 -1.245 1.00 85.19 91 GLY A N 1
ATOM 684 C CA . GLY A 1 91 ? 6.330 4.114 -0.484 1.00 85.19 91 GLY A CA 1
ATOM 685 C C . GL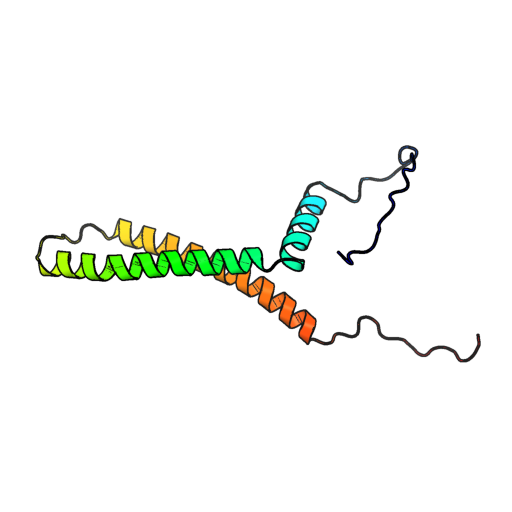Y A 1 91 ? 5.022 3.326 -0.583 1.00 85.19 91 GLY A C 1
ATOM 686 O O . GLY A 1 91 ? 4.387 3.048 0.434 1.00 85.19 91 GLY A O 1
ATOM 687 N N . MET A 1 92 ? 4.652 2.886 -1.789 1.00 87.25 92 MET A N 1
ATOM 688 C CA . MET A 1 92 ? 3.474 2.041 -2.004 1.00 87.25 92 MET A CA 1
ATOM 689 C C . MET A 1 92 ? 3.582 0.698 -1.264 1.00 87.25 92 MET A C 1
ATOM 691 O O . MET A 1 92 ? 2.606 0.257 -0.653 1.00 87.25 92 MET A O 1
ATOM 695 N N . GLN A 1 93 ? 4.757 0.062 -1.271 1.00 87.44 93 GLN A N 1
ATOM 696 C CA . GLN A 1 93 ? 5.008 -1.170 -0.517 1.00 87.44 93 GLN A CA 1
ATOM 697 C C . GLN A 1 93 ? 4.862 -0.959 0.995 1.00 87.44 93 GLN A C 1
ATOM 699 O O . GLN A 1 93 ? 4.220 -1.777 1.652 1.00 87.44 93 GLN A O 1
ATOM 704 N N . LEU A 1 94 ? 5.390 0.141 1.545 1.00 88.81 94 LEU A N 1
ATOM 705 C CA . LEU A 1 94 ? 5.239 0.479 2.966 1.00 88.81 94 LEU A CA 1
ATOM 706 C C . LEU A 1 94 ? 3.772 0.686 3.356 1.00 88.81 94 LEU A C 1
ATOM 708 O O . LEU A 1 94 ? 3.349 0.196 4.401 1.00 88.81 94 LEU A O 1
ATOM 712 N N . VAL A 1 95 ? 2.976 1.343 2.506 1.00 82.69 95 VAL A N 1
ATOM 713 C CA . VAL A 1 95 ? 1.524 1.481 2.723 1.00 82.69 95 VAL A CA 1
ATOM 714 C C . VAL A 1 95 ? 0.843 0.112 2.728 1.00 82.69 95 VAL A C 1
ATOM 716 O O . VAL A 1 95 ? 0.066 -0.181 3.636 1.00 82.69 95 VAL A O 1
ATOM 719 N N . CYS A 1 96 ? 1.160 -0.755 1.761 1.00 84.31 96 CYS A N 1
ATOM 720 C CA . CYS A 1 96 ? 0.605 -2.110 1.708 1.00 84.31 96 CYS A CA 1
ATOM 721 C C . CYS A 1 96 ? 0.970 -2.923 2.961 1.00 84.31 96 CYS A C 1
ATOM 723 O O . CYS A 1 96 ? 0.106 -3.586 3.535 1.00 84.31 96 CYS A O 1
ATOM 725 N N . LEU A 1 97 ? 2.223 -2.838 3.419 1.00 86.38 97 LEU A N 1
ATOM 726 C CA . LEU A 1 97 ? 2.680 -3.478 4.654 1.00 86.38 97 LEU A CA 1
ATOM 727 C C . LEU A 1 97 ? 1.986 -2.911 5.894 1.00 86.38 97 LEU A C 1
ATOM 729 O O . LEU A 1 97 ? 1.652 -3.682 6.787 1.00 86.38 97 LEU A O 1
ATOM 733 N N . GLY A 1 98 ? 1.725 -1.603 5.943 1.00 84.56 98 GLY A N 1
ATOM 734 C CA . GLY A 1 98 ? 0.955 -0.977 7.019 1.00 84.56 98 GLY A CA 1
ATOM 735 C C . GLY A 1 98 ? -0.463 -1.539 7.114 1.00 84.56 98 GLY A C 1
ATOM 736 O O . GLY A 1 98 ? -0.888 -1.949 8.193 1.00 84.56 98 GLY A O 1
ATOM 737 N N . VAL A 1 99 ? -1.157 -1.653 5.973 1.00 84.31 99 VAL A N 1
ATOM 738 C CA . VAL A 1 99 ? -2.489 -2.278 5.906 1.00 84.31 99 VAL A CA 1
ATOM 739 C C . VAL A 1 99 ? -2.420 -3.723 6.398 1.00 84.31 99 VAL A C 1
ATOM 741 O O . VAL A 1 99 ? -3.163 -4.095 7.300 1.00 84.31 99 VAL A O 1
ATOM 744 N N . ILE A 1 100 ? -1.501 -4.532 5.861 1.00 85.06 100 ILE A N 1
ATOM 745 C CA . ILE A 1 100 ? -1.334 -5.934 6.277 1.00 85.06 100 ILE A CA 1
ATOM 746 C C . ILE A 1 100 ? -1.037 -6.031 7.780 1.00 85.06 100 ILE A C 1
ATOM 748 O O . ILE A 1 100 ? -1.647 -6.851 8.463 1.00 85.06 100 ILE A O 1
ATOM 752 N N . GLY A 1 101 ? -0.146 -5.188 8.305 1.00 85.25 101 GLY A N 1
ATOM 753 C CA . GLY A 1 101 ? 0.230 -5.159 9.717 1.00 85.25 101 GLY A CA 1
ATOM 754 C C . GLY A 1 101 ? -0.954 -4.884 10.642 1.00 85.25 101 GLY A C 1
ATOM 755 O O . GLY A 1 101 ? -1.074 -5.532 11.681 1.00 85.25 101 GLY A O 1
ATOM 756 N N . GLU A 1 102 ? -1.871 -4.001 10.245 1.00 82.88 102 GLU A N 1
ATOM 757 C CA . GLU A 1 102 ? -3.083 -3.741 11.022 1.00 82.88 102 GLU A CA 1
ATOM 758 C C . GLU A 1 102 ? -4.028 -4.954 11.055 1.00 82.88 102 GLU A C 1
ATOM 760 O O . GLU A 1 102 ? -4.534 -5.314 12.121 1.00 82.88 102 GLU A O 1
ATOM 765 N N . TYR A 1 103 ? -4.210 -5.650 9.929 1.00 83.12 103 TYR A N 1
ATOM 766 C CA . TYR A 1 103 ? -5.001 -6.888 9.900 1.00 83.12 103 TYR A CA 1
ATOM 767 C C . TYR A 1 103 ? -4.343 -8.021 10.697 1.00 83.12 103 TYR A C 1
ATOM 769 O O . TYR A 1 103 ? -5.030 -8.719 11.444 1.00 83.12 103 TYR A O 1
ATOM 777 N N . VAL A 1 104 ? -3.022 -8.192 10.583 1.00 84.94 104 VAL A N 1
ATOM 778 C CA . VAL A 1 104 ? -2.270 -9.200 11.350 1.00 84.94 104 VAL A CA 1
ATOM 779 C C . VAL A 1 104 ? -2.334 -8.900 12.848 1.00 84.94 104 VAL A C 1
ATOM 781 O O . VAL A 1 104 ? -2.538 -9.818 13.637 1.00 84.94 104 VAL A O 1
ATOM 784 N N . GLY A 1 105 ? -2.224 -7.631 13.251 1.00 83.56 105 GLY A N 1
ATOM 785 C CA . GLY A 1 105 ? -2.360 -7.220 14.650 1.00 83.56 105 GLY A CA 1
ATOM 786 C C . GLY A 1 105 ? -3.734 -7.561 15.232 1.00 83.56 105 GLY A C 1
ATOM 787 O O . GLY A 1 105 ? -3.818 -8.090 16.341 1.00 83.56 105 GLY A O 1
ATOM 788 N N . ARG A 1 106 ? -4.808 -7.339 14.462 1.00 77.88 106 ARG A N 1
ATOM 789 C CA . ARG A 1 106 ? -6.177 -7.718 14.856 1.00 77.88 106 ARG A CA 1
ATOM 790 C C . ARG A 1 106 ? -6.339 -9.235 14.970 1.00 77.88 106 ARG A C 1
ATOM 792 O O . ARG A 1 106 ? -6.830 -9.709 15.990 1.00 77.88 106 ARG A O 1
ATOM 799 N N . ALA A 1 107 ? -5.861 -9.990 13.978 1.00 81.69 107 ALA A N 1
ATOM 800 C CA . ALA A 1 107 ? -5.880 -11.453 14.018 1.00 81.69 107 ALA A CA 1
ATOM 801 C C . ALA A 1 107 ? -5.090 -12.001 15.221 1.00 81.69 107 ALA A C 1
ATOM 803 O O . ALA A 1 107 ? -5.526 -12.937 15.890 1.00 81.69 107 ALA A O 1
ATOM 804 N N . TYR A 1 108 ? -3.951 -11.384 15.542 1.00 82.56 108 TYR A N 1
ATOM 805 C CA . TYR A 1 108 ? -3.148 -11.754 16.701 1.00 82.56 108 TYR A CA 1
ATOM 806 C C . TYR A 1 108 ? -3.892 -11.518 18.022 1.00 82.56 108 TYR A C 1
ATOM 808 O O . TYR A 1 108 ? -3.942 -12.425 18.854 1.00 82.56 108 TYR A O 1
ATOM 816 N N . GLU A 1 109 ? -4.522 -10.353 18.212 1.00 80.38 109 GLU A N 1
ATOM 817 C CA . GLU A 1 109 ? -5.339 -10.086 19.408 1.00 80.38 109 GLU A CA 1
ATOM 818 C C . GLU A 1 109 ? -6.512 -11.071 19.549 1.00 80.38 109 GLU A C 1
ATOM 820 O O . GLU A 1 109 ? -6.796 -11.530 20.656 1.00 80.38 109 GLU A O 1
ATOM 825 N N . GLU A 1 110 ? -7.127 -11.487 18.440 1.00 77.94 110 GLU A N 1
ATOM 826 C CA . GLU A 1 110 ? -8.201 -12.488 18.443 1.00 77.94 110 GLU A CA 1
ATOM 827 C C . GLU A 1 110 ? -7.689 -13.889 18.836 1.00 77.94 110 GLU A C 1
ATOM 829 O O . GLU A 1 110 ? -8.305 -14.590 19.644 1.00 77.94 110 GLU A O 1
ATOM 834 N N . THR A 1 111 ? -6.498 -14.280 18.364 1.00 80.88 111 THR A N 1
ATOM 835 C CA . THR A 1 111 ? -5.865 -15.557 18.753 1.00 80.88 111 THR A CA 1
ATOM 836 C C . THR A 1 111 ? -5.340 -15.584 20.187 1.00 80.88 111 THR A C 1
ATOM 838 O O . THR A 1 111 ? -5.203 -16.663 20.768 1.00 80.88 111 THR A O 1
ATOM 841 N N . LYS A 1 112 ? -5.090 -14.418 20.794 1.00 78.44 112 LYS A N 1
ATOM 842 C CA . LYS A 1 112 ? -4.493 -14.285 22.132 1.00 78.44 112 LYS A CA 1
ATOM 843 C C . LYS A 1 112 ? -5.355 -14.873 23.257 1.00 78.44 112 LYS A C 1
ATOM 845 O O . LYS A 1 112 ? -4.869 -14.951 24.384 1.00 78.44 112 LYS A O 1
ATOM 850 N N . ARG A 1 113 ? -6.616 -15.265 22.983 1.00 65.94 113 ARG A N 1
ATOM 851 C CA . ARG A 1 113 ? -7.603 -15.801 23.952 1.00 65.94 113 ARG A CA 1
ATOM 852 C C . ARG A 1 113 ? -7.574 -15.048 25.285 1.00 65.94 113 ARG A C 1
ATOM 854 O O . ARG A 1 113 ? -7.628 -15.647 26.360 1.00 65.94 113 ARG A O 1
ATOM 861 N N . ARG A 1 114 ? -7.438 -13.721 25.233 1.00 71.62 114 ARG A N 1
ATOM 862 C CA . ARG A 1 114 ? -7.360 -12.916 26.448 1.00 71.62 114 ARG A CA 1
ATOM 863 C C . ARG A 1 114 ? -8.740 -12.948 27.100 1.00 71.62 114 ARG A C 1
ATOM 865 O O . ARG A 1 114 ? -9.708 -12.483 26.507 1.00 71.62 114 ARG A O 1
ATOM 872 N N . LEU A 1 115 ? -8.833 -13.547 28.288 1.00 68.19 115 LEU A N 1
ATOM 873 C CA . LEU A 1 115 ? -10.068 -13.580 29.073 1.00 68.19 115 LEU A CA 1
ATOM 874 C C . LEU A 1 115 ? -10.597 -12.147 29.218 1.00 68.19 115 LEU A C 1
ATOM 876 O O . LEU A 1 115 ? -9.900 -11.277 29.740 1.00 68.19 115 LEU A O 1
ATOM 880 N N . VAL A 1 116 ? -11.811 -11.906 28.713 1.00 72.50 116 VAL A N 1
ATOM 881 C CA . VAL A 1 116 ? -12.443 -10.572 28.666 1.00 72.50 116 VAL A CA 1
ATOM 882 C C . VAL A 1 116 ? -12.665 -10.019 30.075 1.00 72.50 116 VAL A C 1
ATOM 884 O O . VAL A 1 116 ? -12.669 -8.810 30.289 1.00 72.50 116 VAL A O 1
ATOM 887 N N . TYR A 1 117 ? -12.795 -10.911 31.053 1.00 71.19 117 TYR A N 1
ATOM 888 C CA . TYR A 1 117 ? -12.817 -10.575 32.461 1.00 71.19 117 TYR A CA 1
ATOM 889 C C . TYR A 1 117 ? -12.315 -11.765 33.284 1.00 71.19 117 TYR A C 1
ATOM 891 O O . TYR A 1 117 ? -12.414 -12.920 32.866 1.00 71.19 117 TYR A O 1
ATOM 899 N N . ILE A 1 118 ? -11.771 -11.472 34.460 1.00 77.25 118 ILE A N 1
ATOM 900 C CA . ILE A 1 118 ? -11.415 -12.472 35.465 1.00 77.25 118 ILE A CA 1
ATOM 901 C C . ILE A 1 118 ? -12.466 -12.328 36.562 1.00 77.25 118 ILE A C 1
ATOM 903 O O . ILE A 1 118 ? -12.616 -11.245 37.127 1.00 77.25 118 ILE A O 1
ATOM 907 N N . THR A 1 119 ? -13.228 -13.389 36.833 1.00 76.62 119 THR A N 1
ATOM 908 C CA . THR A 1 119 ? -14.140 -13.387 37.985 1.00 76.62 119 THR A CA 1
ATOM 909 C C . THR A 1 119 ? -13.316 -13.719 39.216 1.00 76.62 119 THR A C 1
ATOM 911 O O . THR A 1 119 ? -12.738 -14.801 39.284 1.00 76.62 119 THR A O 1
ATOM 914 N N . LEU A 1 120 ? -13.257 -12.806 40.179 1.00 75.56 120 LEU A N 1
ATOM 915 C CA . LEU A 1 120 ? -12.877 -13.170 41.537 1.00 75.56 120 LEU A CA 1
ATOM 916 C C . LEU A 1 120 ? -14.122 -13.788 42.177 1.00 75.56 120 LEU A C 1
ATOM 918 O O . LEU A 1 120 ? -15.192 -13.189 42.122 1.00 75.56 120 LEU A O 1
ATOM 922 N N . GLU A 1 121 ? -13.967 -15.028 42.630 1.00 72.00 121 GLU A N 1
ATOM 923 C CA . GLU A 1 121 ? -14.914 -15.899 43.336 1.00 72.00 121 GLU A CA 1
ATOM 924 C C . GLU A 1 121 ? -16.283 -15.279 43.688 1.00 72.00 121 GLU A C 1
ATOM 926 O O . GLU A 1 121 ? -16.399 -14.315 44.447 1.00 72.00 121 GLU A O 1
ATOM 931 N N . ARG A 1 122 ? -17.355 -15.867 43.143 1.00 65.25 122 ARG A N 1
ATOM 932 C CA . ARG A 1 122 ? -18.729 -15.505 43.499 1.00 65.25 122 ARG A CA 1
ATOM 933 C C . ARG A 1 122 ? -19.007 -15.999 44.921 1.00 65.25 122 ARG A C 1
ATOM 935 O O . ARG A 1 122 ? -19.012 -17.204 45.151 1.00 65.25 122 ARG A O 1
ATOM 942 N N . SER A 1 123 ? -19.265 -15.075 45.850 1.00 63.25 123 SER A N 1
ATOM 943 C CA . SER A 1 123 ? -19.725 -15.405 47.206 1.00 63.25 123 SER A CA 1
ATOM 944 C C . SER A 1 123 ? -20.967 -16.313 47.138 1.00 63.25 123 SER A C 1
ATOM 946 O O . SER A 1 123 ? -21.923 -15.962 46.434 1.00 63.25 123 SER A O 1
ATOM 948 N N . PRO A 1 124 ? -20.984 -17.468 47.832 1.00 58.56 124 PRO A N 1
ATOM 949 C CA . PRO A 1 124 ? -22.101 -18.402 47.825 1.00 58.56 124 PRO A CA 1
ATOM 950 C C . PRO A 1 124 ? -23.218 -17.904 48.751 1.00 58.56 124 PRO A C 1
ATOM 952 O O . PRO A 1 124 ? -23.461 -18.496 49.795 1.00 58.56 124 PRO A O 1
ATOM 955 N N . ASN A 1 125 ? -23.873 -16.790 48.403 1.00 59.81 125 ASN A N 1
ATOM 956 C CA . ASN A 1 125 ? -25.207 -16.456 48.912 1.00 59.81 125 ASN A CA 1
ATOM 957 C C . ASN A 1 125 ? -25.843 -15.290 48.127 1.00 59.81 125 ASN A C 1
ATOM 959 O O . ASN A 1 125 ? -25.598 -14.127 48.452 1.00 59.81 125 ASN A O 1
ATOM 963 N N . GLN A 1 126 ? -26.605 -15.614 47.075 1.00 44.28 126 GLN A N 1
ATOM 964 C CA . GLN A 1 126 ? -27.834 -14.948 46.598 1.00 44.28 126 GLN A CA 1
ATOM 965 C C . GLN A 1 126 ? -28.326 -15.621 45.313 1.00 44.28 126 GLN A C 1
ATOM 967 O O . GLN A 1 126 ? -27.534 -15.711 44.3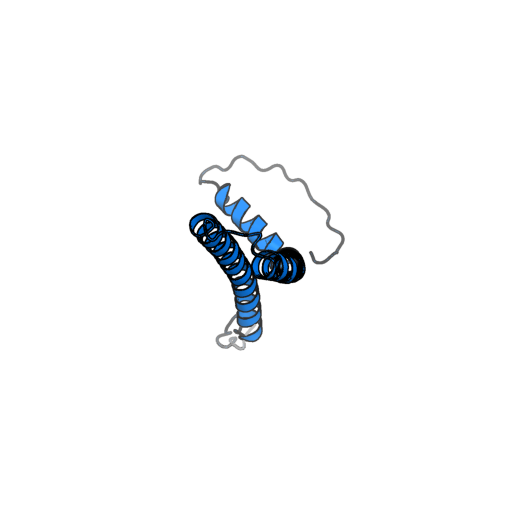39 1.00 44.28 126 GLN A O 1
#

Radius of gyration: 26.62 Å; chains: 1; bounding box: 59×40×78 Å

Secondary structure (DSSP, 8-state):
-------------PPPSS---S--HHHHHHHHHHHHHHH-SHHHHHHHHHHHHHHHHHHHHHHHHHHHHHTT---S--HHHHHHHHHHHHHHHHHHHHHHHHHHHHHHHHHT---S-------S--